Protein AF-A0A9D8F814-F1 (afdb_monomer_lite)

Sequence (48 aa):
LTYLRLMNLTVGLLINFGAATLKEGLHRIVNDLPISASPRLRVNQSQP

Radius of gyration: 14.13 Å; chains: 1; bounding box: 38×16×32 Å

Secondary structure (DSSP, 8-state):
-HHHHHTT-SEEEEE-TTSSSHHHHEEEEESS--TT---S--S-----

Structure (mmCIF, N/CA/C/O backbone):
data_AF-A0A9D8F814-F1
#
_entry.id   AF-A0A9D8F814-F1
#
loop_
_atom_site.group_PDB
_atom_site.id
_atom_site.type_symbol
_atom_site.label_atom_id
_atom_site.label_alt_id
_atom_site.label_comp_id
_atom_site.label_asym_id
_atom_site.label_entity_id
_atom_site.label_seq_id
_atom_site.pdbx_PDB_ins_code
_atom_site.Cartn_x
_atom_site.Cartn_y
_atom_site.Cartn_z
_atom_site.occupancy
_atom_site.B_iso_or_equiv
_atom_site.auth_seq_id
_atom_site.auth_comp_id
_atom_site.auth_asym_id
_atom_site.auth_atom_id
_atom_site.pdbx_PDB_model_num
ATOM 1 N N . LEU A 1 1 ? -8.705 -0.262 -10.789 1.00 64.62 1 LEU A N 1
ATOM 2 C CA . LEU A 1 1 ? -7.384 -0.764 -11.249 1.00 64.62 1 LEU A CA 1
ATOM 3 C C . LEU A 1 1 ? -6.860 -0.035 -12.493 1.00 64.62 1 LEU A C 1
ATOM 5 O O . LEU A 1 1 ? -5.655 0.134 -12.607 1.00 64.62 1 LEU A O 1
ATOM 9 N N . THR A 1 2 ? -7.734 0.427 -13.394 1.00 62.94 2 THR A N 1
ATOM 10 C CA . THR A 1 2 ? -7.375 1.088 -14.664 1.00 62.94 2 THR A CA 1
ATOM 11 C C . THR A 1 2 ? -6.401 2.256 -14.490 1.00 62.94 2 THR A C 1
ATOM 13 O O . THR A 1 2 ? -5.342 2.247 -15.101 1.00 62.94 2 THR A O 1
ATOM 16 N N . TYR A 1 3 ? -6.675 3.188 -13.572 1.00 66.75 3 TYR A N 1
ATOM 17 C CA . TYR A 1 3 ? -5.774 4.318 -13.306 1.00 66.75 3 TYR A CA 1
ATOM 18 C C . TYR A 1 3 ? -4.399 3.894 -12.764 1.00 66.75 3 TYR A C 1
ATOM 20 O O . TYR A 1 3 ? -3.385 4.421 -13.198 1.00 66.75 3 TYR A O 1
ATOM 28 N N . LEU A 1 4 ? -4.341 2.892 -11.876 1.00 65.56 4 LEU A N 1
ATOM 29 C CA . LEU A 1 4 ? -3.073 2.367 -11.347 1.00 65.56 4 LEU A CA 1
ATOM 30 C C . LEU A 1 4 ? -2.203 1.728 -12.440 1.00 65.56 4 LEU A C 1
ATOM 32 O O . LEU A 1 4 ? -0.984 1.857 -12.393 1.00 65.56 4 LEU A O 1
ATOM 36 N N . ARG A 1 5 ? -2.817 1.065 -13.430 1.00 67.00 5 ARG A N 1
ATOM 37 C CA . ARG A 1 5 ? -2.095 0.474 -14.570 1.00 67.00 5 ARG A CA 1
ATOM 38 C C . ARG A 1 5 ? -1.566 1.530 -15.542 1.00 67.00 5 ARG A C 1
ATOM 40 O O . ARG A 1 5 ? -0.496 1.340 -16.100 1.00 67.00 5 ARG A O 1
ATOM 47 N N . LEU A 1 6 ? -2.275 2.649 -15.704 1.00 73.38 6 LEU A N 1
ATOM 48 C CA . LEU A 1 6 ? -1.850 3.751 -16.577 1.00 73.38 6 LEU A CA 1
ATOM 49 C C . LEU A 1 6 ? -0.662 4.549 -16.015 1.00 73.38 6 LEU A C 1
ATOM 51 O O . LEU A 1 6 ? 0.045 5.195 -16.777 1.00 73.38 6 LEU A O 1
ATOM 55 N N . MET A 1 7 ? -0.416 4.492 -14.702 1.00 78.81 7 MET A N 1
ATOM 56 C CA . MET A 1 7 ? 0.686 5.224 -14.060 1.00 78.81 7 MET A CA 1
ATOM 57 C C . MET A 1 7 ? 2.065 4.551 -14.208 1.00 78.81 7 MET A C 1
ATOM 59 O O . MET A 1 7 ? 3.043 5.075 -13.685 1.00 78.81 7 MET A O 1
ATOM 63 N N . ASN A 1 8 ? 2.159 3.408 -14.902 1.00 75.44 8 ASN A N 1
ATOM 64 C CA . ASN A 1 8 ? 3.401 2.659 -15.151 1.00 75.44 8 ASN A CA 1
ATOM 65 C C . ASN A 1 8 ? 4.267 2.426 -13.889 1.00 75.44 8 ASN A C 1
ATOM 67 O O . ASN A 1 8 ? 5.496 2.434 -13.938 1.00 75.44 8 ASN A O 1
ATOM 71 N N . LEU A 1 9 ? 3.613 2.251 -12.735 1.00 82.44 9 LEU A N 1
ATOM 72 C CA . LEU A 1 9 ? 4.273 2.015 -11.453 1.00 82.44 9 LEU A CA 1
ATOM 73 C C . LEU A 1 9 ? 4.573 0.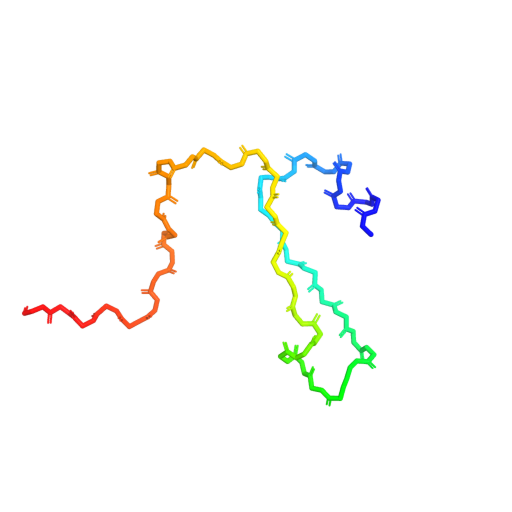523 -11.286 1.00 82.44 9 LEU A C 1
ATOM 75 O O . LEU A 1 9 ? 3.691 -0.322 -11.465 1.00 82.44 9 LEU A O 1
ATOM 79 N N . THR A 1 10 ? 5.799 0.209 -10.869 1.00 82.69 10 THR A N 1
ATOM 80 C CA . THR A 1 10 ? 6.266 -1.168 -10.628 1.00 82.69 10 THR A CA 1
ATOM 81 C C . THR A 1 10 ? 5.637 -1.803 -9.383 1.00 82.69 10 THR A C 1
ATOM 83 O O . THR A 1 10 ? 5.476 -3.023 -9.300 1.00 82.69 10 THR A O 1
ATOM 86 N N . VAL A 1 11 ? 5.234 -0.981 -8.406 1.00 83.00 11 VAL A N 1
ATOM 87 C CA . VAL A 1 11 ? 4.512 -1.401 -7.197 1.00 83.00 11 VAL A CA 1
ATOM 88 C C . VAL A 1 11 ? 3.428 -0.378 -6.863 1.00 83.00 11 VAL A C 1
ATOM 90 O O . VAL A 1 11 ? 3.665 0.826 -6.919 1.00 83.00 11 VAL A O 1
ATOM 93 N N . GLY A 1 12 ? 2.248 -0.860 -6.474 1.00 85.62 12 GLY A N 1
ATOM 94 C CA . GLY A 1 12 ? 1.139 -0.029 -6.011 1.00 85.62 12 GLY A CA 1
ATOM 95 C C . GLY A 1 12 ? 0.430 -0.625 -4.797 1.00 85.62 12 GLY A C 1
ATOM 96 O O . GLY A 1 12 ? 0.485 -1.834 -4.555 1.00 85.62 12 GLY A O 1
ATOM 97 N N . LEU A 1 13 ? -0.255 0.237 -4.048 1.00 87.94 13 LEU A N 1
ATOM 98 C CA . LEU A 1 13 ? -1.114 -0.139 -2.930 1.00 87.94 13 LEU A CA 1
ATOM 99 C C . LEU A 1 13 ? -2.558 0.225 -3.278 1.00 87.94 13 LEU A C 1
ATOM 101 O O . LEU A 1 13 ? -2.862 1.387 -3.543 1.00 87.94 13 LEU A O 1
ATOM 105 N N . LEU A 1 14 ? -3.434 -0.772 -3.306 1.00 87.38 14 LEU A N 1
ATOM 106 C CA . LEU A 1 14 ? -4.870 -0.598 -3.480 1.00 87.38 14 LEU A CA 1
ATOM 107 C C . LEU A 1 14 ? -5.544 -0.730 -2.117 1.00 87.38 14 LEU A C 1
ATOM 109 O O . LEU A 1 14 ? -5.313 -1.704 -1.405 1.00 87.38 14 LEU A O 1
ATOM 113 N N . ILE A 1 15 ? -6.382 0.247 -1.779 1.00 90.31 15 ILE A N 1
ATOM 114 C CA . ILE A 1 15 ? -7.148 0.266 -0.534 1.00 90.31 15 ILE A CA 1
ATOM 115 C C . ILE A 1 15 ? -8.632 0.270 -0.889 1.00 90.31 15 ILE A C 1
ATOM 117 O O . ILE A 1 15 ? -9.130 1.214 -1.503 1.00 90.31 15 ILE A O 1
ATOM 121 N N . ASN A 1 16 ? -9.328 -0.792 -0.501 1.00 88.50 16 ASN A N 1
ATOM 122 C CA . ASN A 1 16 ? -10.772 -0.929 -0.610 1.00 88.50 16 ASN A CA 1
ATOM 123 C C . ASN A 1 16 ? -11.408 -0.614 0.750 1.00 88.50 16 ASN A C 1
ATOM 125 O O . ASN A 1 16 ? -11.250 -1.372 1.701 1.00 88.50 16 ASN A O 1
ATOM 129 N N . PHE A 1 17 ? -12.166 0.477 0.849 1.00 90.00 17 PHE A N 1
ATOM 130 C CA . PHE A 1 17 ? -12.810 0.893 2.107 1.00 90.00 17 PHE A CA 1
ATOM 131 C C . PHE A 1 17 ? -14.165 0.219 2.384 1.00 90.00 17 PHE A C 1
ATOM 133 O O . PHE A 1 17 ? -14.798 0.512 3.389 1.00 90.00 17 PHE A O 1
ATOM 140 N N . GLY A 1 18 ? -14.618 -0.678 1.505 1.00 91.94 18 GLY A N 1
ATOM 141 C CA . GLY A 1 18 ? -15.876 -1.417 1.670 1.00 91.94 18 GLY A CA 1
ATOM 142 C C . GLY A 1 18 ? -15.761 -2.724 2.466 1.00 91.94 18 GLY A C 1
ATOM 143 O O . GLY A 1 18 ? -16.751 -3.440 2.570 1.00 91.94 18 GLY A O 1
ATOM 144 N N . ALA A 1 19 ? -14.573 -3.072 2.969 1.00 91.62 19 ALA A N 1
ATOM 145 C CA . ALA A 1 19 ? -14.348 -4.278 3.770 1.00 91.62 19 ALA A CA 1
ATOM 146 C C . ALA A 1 19 ? -14.591 -4.019 5.269 1.00 91.62 19 ALA A C 1
ATOM 148 O O . ALA A 1 19 ? -14.564 -2.870 5.711 1.00 91.62 19 ALA A O 1
ATOM 149 N N . ALA A 1 20 ? -14.802 -5.078 6.060 1.00 94.62 20 ALA A N 1
ATOM 150 C CA . ALA A 1 20 ? -15.095 -4.943 7.490 1.00 94.62 20 ALA A CA 1
ATOM 151 C C . ALA A 1 20 ? -13.889 -4.406 8.278 1.00 94.62 20 ALA A C 1
ATOM 153 O O . ALA A 1 20 ? -14.062 -3.696 9.270 1.00 94.62 20 ALA A O 1
ATOM 154 N N . THR A 1 21 ? -12.666 -4.690 7.818 1.00 94.44 21 THR A N 1
ATOM 155 C CA . THR A 1 21 ? -11.439 -4.105 8.368 1.00 94.44 21 THR A CA 1
ATOM 156 C C . THR A 1 21 ? -10.504 -3.560 7.286 1.00 94.44 21 THR A C 1
ATOM 158 O O . THR A 1 21 ? -10.483 -4.022 6.145 1.00 94.44 21 THR A O 1
ATOM 161 N N . LEU A 1 22 ? -9.649 -2.595 7.655 1.00 89.88 22 LEU A N 1
ATOM 162 C CA . LEU A 1 22 ? -8.646 -2.024 6.742 1.00 89.88 22 LEU A CA 1
ATOM 163 C C . LEU A 1 22 ? -7.703 -3.094 6.173 1.00 89.88 22 LEU A C 1
ATOM 165 O O . LEU A 1 22 ? -7.305 -3.016 5.015 1.00 89.88 22 LEU A O 1
ATOM 169 N N . LYS A 1 23 ? -7.351 -4.098 6.984 1.00 90.81 23 LYS A N 1
ATOM 170 C CA . LYS A 1 23 ? -6.461 -5.190 6.575 1.00 90.81 23 LYS A CA 1
ATOM 171 C C . LYS A 1 23 ? -7.066 -6.013 5.436 1.00 90.81 23 LYS A C 1
ATOM 173 O O . LYS A 1 23 ? -6.334 -6.412 4.539 1.00 90.81 23 LYS A O 1
ATOM 178 N N . GLU A 1 24 ? -8.374 -6.254 5.468 1.00 93.69 24 GLU A N 1
ATOM 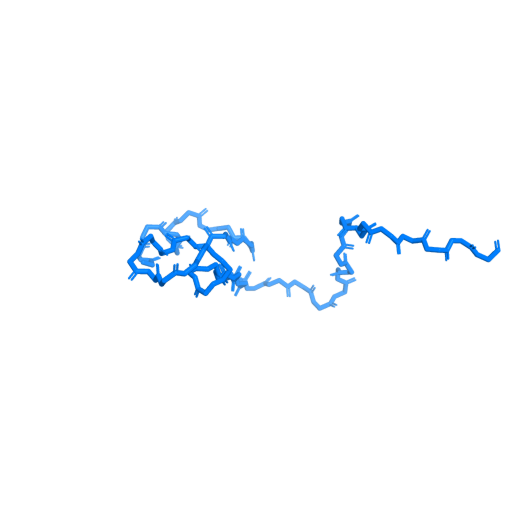179 C CA . GLU A 1 24 ? -9.092 -6.995 4.421 1.00 93.69 24 GLU A CA 1
ATOM 180 C C . GLU A 1 24 ? -9.199 -6.202 3.118 1.00 93.69 24 GLU A C 1
ATOM 182 O O . GLU A 1 24 ? -9.188 -6.784 2.038 1.00 93.69 24 GLU A O 1
ATOM 187 N N . GLY A 1 25 ? -9.277 -4.874 3.218 1.00 91.00 25 GLY A N 1
ATOM 188 C CA . GLY A 1 25 ? -9.324 -3.981 2.067 1.00 91.00 25 GLY A CA 1
ATOM 189 C C . GLY A 1 25 ? -7.966 -3.685 1.425 1.00 91.00 25 GLY A C 1
ATOM 190 O O . GLY A 1 25 ? -7.916 -3.028 0.384 1.00 91.00 25 GLY A O 1
ATOM 191 N N . LEU A 1 26 ? -6.862 -4.115 2.038 1.00 92.38 26 LEU A N 1
ATOM 192 C CA . LEU A 1 26 ? -5.511 -3.758 1.619 1.00 92.38 26 LEU A CA 1
ATOM 193 C C . LEU A 1 26 ? -4.937 -4.780 0.632 1.00 92.38 26 LEU A C 1
ATOM 195 O O . LEU A 1 26 ? -4.706 -5.937 0.980 1.00 92.38 26 LEU A O 1
ATOM 199 N N . HIS A 1 27 ? -4.606 -4.336 -0.581 1.00 90.25 27 HIS A N 1
ATOM 200 C CA . HIS A 1 27 ? -4.009 -5.187 -1.610 1.00 90.25 27 HIS A CA 1
ATOM 201 C C . HIS A 1 27 ? -2.739 -4.567 -2.194 1.00 90.25 27 HIS A C 1
ATOM 203 O O . HIS A 1 27 ? -2.716 -3.406 -2.604 1.00 90.25 27 HIS A O 1
ATOM 209 N N . ARG A 1 28 ? -1.677 -5.369 -2.299 1.00 87.38 28 ARG A N 1
ATOM 210 C CA . ARG A 1 28 ? -0.455 -5.000 -3.022 1.00 87.38 28 ARG A CA 1
ATOM 211 C C . ARG A 1 28 ? -0.581 -5.405 -4.485 1.00 87.38 28 ARG A C 1
ATOM 213 O O . ARG A 1 28 ? -0.903 -6.551 -4.785 1.00 87.38 28 ARG A O 1
ATOM 220 N N . ILE A 1 29 ? -0.258 -4.484 -5.383 1.00 85.88 29 ILE A N 1
ATOM 221 C CA . ILE A 1 29 ? -0.185 -4.732 -6.823 1.00 85.88 29 ILE A CA 1
ATOM 222 C C . ILE A 1 29 ? 1.281 -4.651 -7.247 1.00 85.88 29 ILE A C 1
ATOM 224 O O . ILE A 1 29 ? 2.005 -3.748 -6.827 1.00 85.88 29 ILE A O 1
ATOM 228 N N . VAL A 1 30 ? 1.714 -5.611 -8.061 1.00 83.88 30 VAL A N 1
ATOM 229 C CA . VAL A 1 30 ? 3.078 -5.707 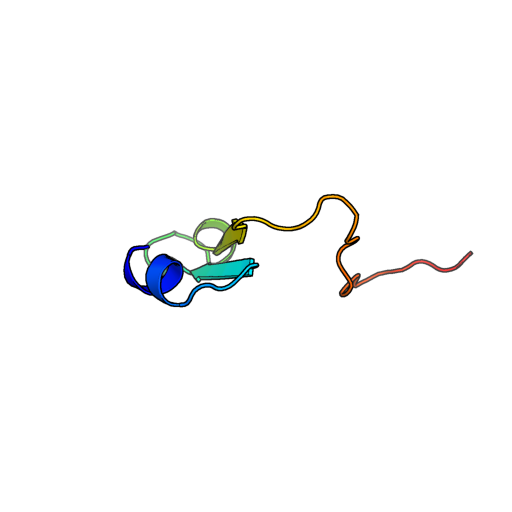-8.588 1.00 83.88 30 VAL A CA 1
ATOM 230 C C . VAL A 1 30 ? 2.991 -5.803 -10.102 1.00 83.88 30 VAL A C 1
ATOM 232 O O . VAL A 1 30 ? 2.319 -6.701 -10.603 1.00 83.88 30 VAL A O 1
ATOM 235 N N . ASN A 1 31 ? 3.669 -4.896 -10.801 1.00 83.19 31 ASN A N 1
ATOM 236 C CA . ASN A 1 31 ? 3.766 -4.896 -12.259 1.00 83.19 31 ASN A CA 1
ATOM 237 C C . ASN A 1 31 ? 5.248 -4.954 -12.639 1.00 83.19 31 ASN A C 1
ATOM 239 O O . ASN A 1 31 ? 6.012 -4.091 -12.211 1.00 83.19 31 ASN A O 1
ATOM 243 N N . ASP A 1 32 ? 5.645 -5.976 -13.399 1.00 79.25 32 ASP A N 1
ATOM 244 C CA . ASP A 1 32 ? 6.983 -6.111 -14.000 1.00 79.25 32 ASP A CA 1
ATOM 245 C C . ASP A 1 32 ? 8.160 -5.852 -13.038 1.00 79.25 32 ASP A C 1
ATOM 247 O O . ASP A 1 32 ? 9.202 -5.312 -13.408 1.00 79.25 32 ASP A O 1
ATOM 251 N N . LEU A 1 33 ? 7.998 -6.236 -11.765 1.00 78.38 33 LEU A N 1
ATOM 252 C CA . LEU A 1 33 ? 9.033 -6.074 -10.750 1.00 78.38 33 LEU A CA 1
ATOM 253 C C . LEU A 1 33 ? 10.158 -7.098 -10.988 1.00 78.38 33 LEU A C 1
ATOM 255 O O . LEU A 1 33 ? 9.886 -8.301 -10.948 1.00 78.38 33 LEU A O 1
ATOM 259 N N . PRO A 1 34 ? 11.422 -6.666 -11.165 1.00 80.69 34 PRO A N 1
ATOM 260 C CA . PRO A 1 34 ? 12.547 -7.581 -11.303 1.00 80.69 34 PRO A CA 1
ATOM 261 C C . PRO A 1 34 ? 12.677 -8.483 -10.071 1.00 80.69 34 PRO A C 1
ATOM 263 O O . PRO A 1 34 ? 12.691 -8.008 -8.934 1.00 80.69 34 PRO A O 1
ATOM 266 N N . ILE A 1 35 ? 12.837 -9.786 -10.307 1.00 71.00 35 ILE A N 1
ATOM 267 C CA . ILE A 1 35 ? 12.851 -10.846 -9.280 1.00 71.00 35 ILE A CA 1
ATOM 268 C C . ILE A 1 35 ? 13.975 -10.636 -8.240 1.00 71.00 35 ILE A C 1
ATOM 270 O O . ILE A 1 35 ? 13.888 -11.112 -7.113 1.00 71.00 35 ILE A O 1
ATOM 274 N N . SER A 1 36 ? 15.013 -9.866 -8.585 1.00 71.44 36 SER A N 1
ATOM 275 C CA . SER A 1 36 ? 16.199 -9.643 -7.748 1.00 71.44 36 SER A CA 1
ATOM 276 C C . SER A 1 36 ? 16.019 -8.624 -6.609 1.00 71.44 36 SER A C 1
ATOM 278 O O . SER A 1 36 ? 16.937 -8.464 -5.803 1.00 71.44 36 SER A O 1
ATOM 280 N N . ALA A 1 37 ? 14.902 -7.895 -6.527 1.00 66.12 37 ALA A N 1
ATOM 281 C CA . ALA A 1 37 ? 14.741 -6.845 -5.522 1.00 66.12 37 ALA A CA 1
ATOM 282 C C . ALA A 1 37 ? 14.032 -7.359 -4.258 1.00 66.12 37 ALA A C 1
ATOM 284 O O . ALA A 1 37 ? 12.804 -7.436 -4.198 1.00 66.12 37 ALA A O 1
ATOM 285 N N . SER A 1 38 ? 14.804 -7.649 -3.209 1.00 67.81 38 SER A N 1
ATOM 286 C CA . SER A 1 38 ? 14.273 -7.835 -1.853 1.00 67.81 38 SER A CA 1
ATOM 287 C C . SER A 1 38 ? 13.498 -6.580 -1.412 1.00 67.81 38 SER A C 1
ATOM 289 O O . SER A 1 38 ? 13.951 -5.464 -1.699 1.00 67.81 38 SER A O 1
ATOM 291 N N . PRO A 1 39 ? 12.365 -6.699 -0.690 1.00 68.44 39 PRO A N 1
ATOM 292 C CA . PRO A 1 39 ? 11.662 -5.538 -0.146 1.00 68.44 39 PRO A CA 1
ATOM 293 C C . PRO A 1 39 ? 12.617 -4.687 0.701 1.00 68.44 39 PRO A C 1
ATOM 295 O O . PRO A 1 39 ? 13.174 -5.171 1.685 1.00 68.44 39 PRO A O 1
ATOM 298 N N . ARG A 1 40 ? 12.827 -3.420 0.314 1.00 69.38 40 ARG A N 1
ATOM 299 C CA . ARG A 1 40 ? 13.771 -2.523 1.011 1.00 69.38 40 ARG A CA 1
ATOM 300 C C . ARG A 1 40 ? 13.273 -2.067 2.378 1.00 69.38 40 ARG A C 1
ATOM 302 O O . ARG A 1 40 ? 14.075 -1.699 3.227 1.00 69.38 40 ARG A O 1
ATOM 309 N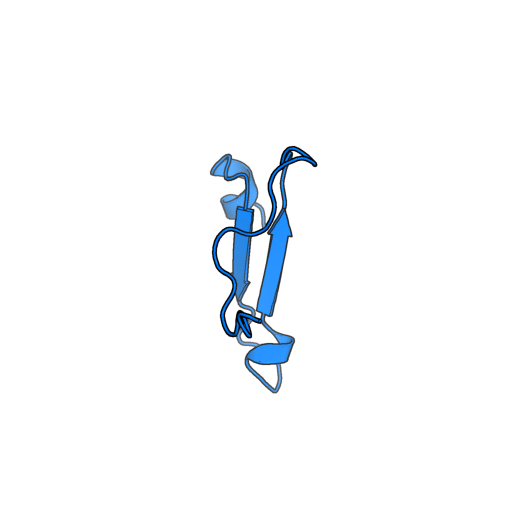 N . LEU A 1 41 ? 11.960 -2.109 2.596 1.00 70.62 41 LEU A N 1
ATOM 310 C CA . LEU A 1 41 ? 11.354 -1.775 3.874 1.00 70.62 4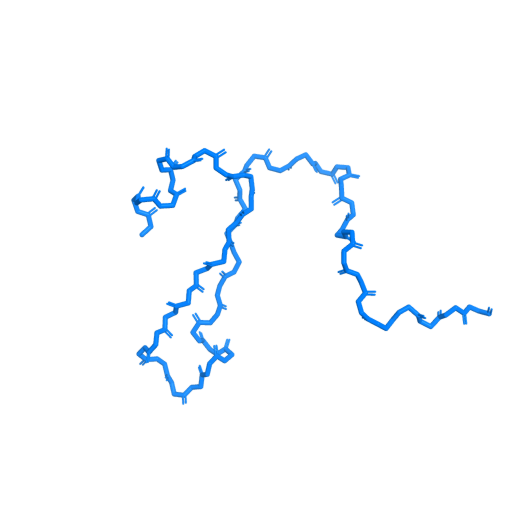1 LEU A CA 1
ATOM 311 C C . LEU A 1 41 ? 11.042 -3.066 4.631 1.00 70.62 41 LEU A C 1
ATOM 313 O O . LEU A 1 41 ? 10.060 -3.748 4.342 1.00 70.62 41 LEU A O 1
ATOM 317 N N . ARG A 1 42 ? 11.902 -3.407 5.590 1.00 70.31 42 ARG A N 1
ATOM 318 C CA . ARG A 1 42 ? 11.738 -4.567 6.468 1.00 70.31 42 ARG A CA 1
ATOM 319 C C . ARG A 1 42 ? 11.669 -4.056 7.901 1.00 70.31 42 ARG A C 1
ATOM 321 O O . ARG A 1 42 ? 12.691 -3.745 8.499 1.00 70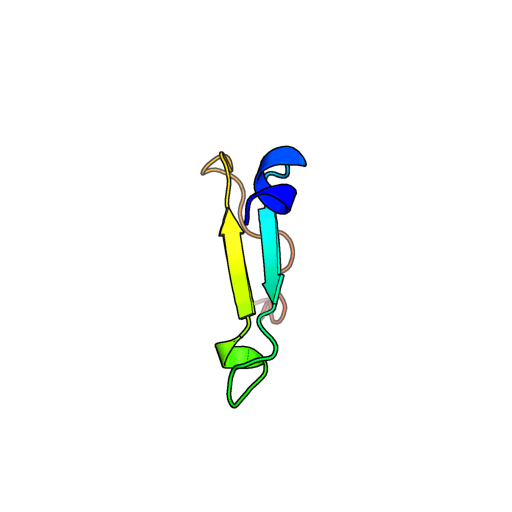.31 42 ARG A O 1
ATOM 328 N N . VAL A 1 43 ? 10.456 -3.912 8.419 1.00 65.31 43 VAL A N 1
ATOM 329 C CA . VAL A 1 43 ? 10.230 -3.559 9.825 1.00 65.31 43 VAL A CA 1
ATOM 330 C C . VAL A 1 43 ? 10.387 -4.848 10.642 1.00 65.31 43 VAL A C 1
ATOM 332 O O . VAL A 1 43 ? 9.851 -5.876 10.235 1.00 65.31 43 VAL A O 1
ATOM 335 N N . ASN A 1 44 ? 11.154 -4.805 11.738 1.00 64.62 44 ASN A N 1
ATOM 336 C CA . ASN A 1 44 ? 11.635 -5.952 12.536 1.00 64.62 44 ASN A CA 1
ATOM 337 C C . ASN A 1 44 ? 12.744 -6.794 11.885 1.00 64.62 44 ASN A C 1
ATOM 339 O O . ASN A 1 44 ? 12.616 -8.008 11.720 1.00 64.62 44 ASN A O 1
ATOM 343 N N . GLN A 1 45 ? 13.873 -6.168 11.549 1.00 72.81 45 GLN A N 1
ATOM 344 C CA . GLN A 1 45 ? 15.115 -6.928 11.426 1.00 72.81 45 GLN A CA 1
ATOM 345 C C . GLN A 1 45 ? 15.642 -7.197 12.837 1.00 72.81 45 GLN A C 1
ATOM 347 O O . GLN A 1 45 ? 16.272 -6.328 13.432 1.00 72.81 45 GLN A O 1
ATOM 352 N N . SER A 1 46 ? 15.368 -8.379 13.385 1.00 68.62 46 SER A N 1
ATOM 353 C CA . SER A 1 46 ? 16.151 -8.892 14.508 1.00 68.62 46 SER A CA 1
ATOM 354 C C . SER A 1 46 ? 17.572 -9.094 13.981 1.00 68.62 46 SER A C 1
ATOM 356 O O . SER A 1 46 ? 17.827 -10.060 13.259 1.00 68.62 46 SER A O 1
ATOM 358 N N . GLN A 1 47 ? 18.462 -8.128 14.216 1.00 65.75 47 GLN A N 1
ATOM 359 C CA . GLN A 1 47 ? 19.885 -8.344 13.975 1.00 65.75 47 GLN A CA 1
ATOM 360 C C . GLN A 1 47 ? 20.371 -9.458 14.919 1.00 65.75 47 GLN A C 1
ATOM 362 O O . GLN A 1 47 ? 19.906 -9.495 16.062 1.00 65.75 47 GLN A O 1
ATOM 367 N N . PRO A 1 48 ? 21.229 -10.378 14.445 1.00 61.69 48 PRO A N 1
ATOM 368 C CA . PRO A 1 48 ? 21.931 -11.309 15.321 1.00 61.69 48 PRO A CA 1
ATOM 369 C C . PRO A 1 48 ? 22.900 -10.580 16.258 1.00 61.69 48 PRO A C 1
ATOM 371 O O . PRO A 1 48 ? 23.388 -9.489 15.875 1.00 61.69 48 PRO A O 1
#

Foldseek 3Di:
DVVVVVVVDQKDWFADPPDPDRVVRIDIDGDPDPPPDDPPDDDDPPDD

pLDDT: mean 78.87, std 10.44, range [61.69, 94.62]